Protein AF-A0A1C4NR12-F1 (afdb_monomer)

Nearest PDB structures (foldseek):
  1r8g-assembly1_A  TM=7.220E-01  e=1.034E-01  Escherichia coli
  1r8g-assembly1_B  TM=7.634E-01  e=2.922E-01  Escherichia coli
  8f5p-assembly1_F  TM=2.887E-01  e=8.007E+00  Leishmania tarentolae

Structure (mmCIF, N/CA/C/O backbone):
data_AF-A0A1C4NR12-F1
#
_entry.id   AF-A0A1C4NR12-F1
#
loop_
_atom_site.group_PDB
_atom_site.id
_atom_site.type_symbol
_atom_site.label_atom_id
_atom_site.label_alt_id
_atom_site.label_comp_id
_atom_site.label_asym_id
_atom_site.label_entity_id
_atom_site.label_seq_id
_atom_site.pdbx_PDB_ins_code
_atom_site.Cartn_x
_atom_site.Cartn_y
_atom_site.Cartn_z
_atom_site.occupancy
_atom_site.B_iso_or_equiv
_atom_site.auth_seq_id
_atom_site.auth_comp_id
_atom_site.auth_asym_id
_atom_site.auth_atom_id
_atom_site.pdbx_PDB_model_num
ATOM 1 N N . GLN A 1 1 ? 3.810 -10.059 -10.414 1.00 74.06 1 GLN A N 1
ATOM 2 C CA . GLN A 1 1 ? 4.190 -8.687 -10.829 1.00 74.06 1 GLN A CA 1
ATOM 3 C C . GLN A 1 1 ? 4.138 -7.702 -9.662 1.00 74.06 1 GLN A C 1
ATOM 5 O O . GLN A 1 1 ? 5.171 -7.116 -9.362 1.00 74.06 1 GLN A O 1
ATOM 10 N N . ALA A 1 2 ? 3.015 -7.595 -8.935 1.00 78.75 2 ALA A N 1
ATOM 11 C CA . ALA A 1 2 ? 2.878 -6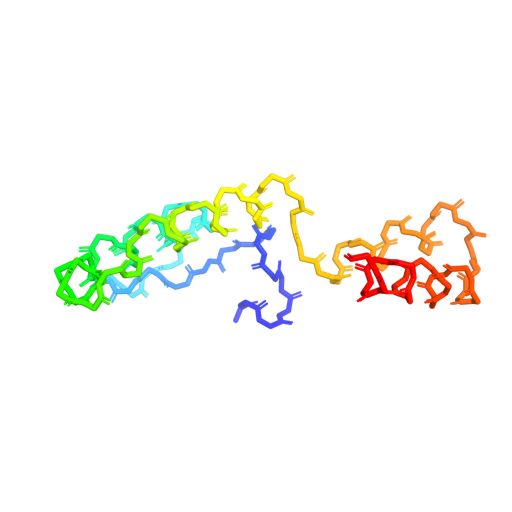.701 -7.773 1.00 78.75 2 ALA A CA 1
ATOM 12 C C . ALA A 1 2 ? 3.997 -6.841 -6.718 1.00 78.75 2 ALA A C 1
ATOM 14 O O . ALA A 1 2 ? 4.545 -5.838 -6.280 1.00 78.75 2 ALA A O 1
ATOM 15 N N . GLY A 1 3 ? 4.413 -8.066 -6.370 1.00 79.94 3 GLY A N 1
ATOM 16 C CA . GLY A 1 3 ? 5.488 -8.278 -5.385 1.00 79.94 3 GLY A CA 1
ATOM 17 C C . GLY A 1 3 ? 6.865 -7.727 -5.788 1.00 79.94 3 GLY A C 1
ATOM 18 O O . GLY A 1 3 ? 7.669 -7.423 -4.917 1.00 79.94 3 GLY A O 1
ATOM 19 N N . ARG A 1 4 ? 7.140 -7.560 -7.091 1.00 80.50 4 ARG A N 1
ATOM 20 C CA . ARG A 1 4 ? 8.419 -7.025 -7.597 1.00 80.50 4 ARG A CA 1
ATOM 21 C C . ARG A 1 4 ? 8.349 -5.527 -7.874 1.00 80.50 4 ARG A C 1
ATOM 23 O O . ARG A 1 4 ? 9.275 -4.799 -7.541 1.00 80.50 4 ARG A O 1
ATOM 30 N N . SER A 1 5 ? 7.271 -5.086 -8.517 1.00 81.06 5 SER A N 1
ATOM 31 C CA . SER A 1 5 ? 7.157 -3.729 -9.067 1.00 81.06 5 SER A CA 1
ATOM 32 C C . SER A 1 5 ? 6.157 -2.847 -8.321 1.00 81.06 5 SER A C 1
ATOM 34 O O . SER A 1 5 ? 6.042 -1.667 -8.626 1.00 81.06 5 SER A O 1
ATOM 36 N N . GLY A 1 6 ? 5.427 -3.384 -7.341 1.00 86.25 6 GLY A N 1
ATOM 37 C CA . GLY A 1 6 ? 4.393 -2.640 -6.629 1.00 86.25 6 GLY A CA 1
ATOM 38 C C . GLY A 1 6 ? 3.395 -2.000 -7.593 1.00 86.25 6 GLY A C 1
ATOM 39 O O . GLY A 1 6 ? 2.816 -2.684 -8.433 1.00 86.25 6 GLY A O 1
ATOM 40 N N . LEU A 1 7 ? 3.239 -0.681 -7.471 1.00 89.25 7 LEU A N 1
ATOM 41 C CA . LEU A 1 7 ? 2.358 0.150 -8.300 1.00 89.25 7 LEU A CA 1
ATOM 42 C C . LEU A 1 7 ? 3.075 0.801 -9.492 1.00 89.25 7 LEU A C 1
ATOM 44 O O . LEU A 1 7 ? 2.446 1.507 -10.270 1.00 89.25 7 LEU A O 1
ATOM 48 N N . GLU A 1 8 ? 4.384 0.589 -9.627 1.00 86.00 8 GLU A N 1
ATOM 49 C CA . GLU A 1 8 ? 5.228 1.232 -10.644 1.00 86.00 8 GLU A CA 1
ATOM 50 C C . GLU A 1 8 ? 5.274 0.424 -11.956 1.00 86.00 8 GLU A C 1
ATOM 52 O O . GLU A 1 8 ? 5.890 0.847 -12.930 1.00 86.00 8 GLU A O 1
ATOM 57 N N . GLY A 1 9 ? 4.652 -0.759 -11.989 1.00 86.81 9 GLY A N 1
ATOM 58 C CA . GLY A 1 9 ? 4.661 -1.662 -13.140 1.00 86.81 9 GLY A CA 1
ATOM 59 C C . GLY A 1 9 ? 3.270 -2.030 -13.648 1.00 86.81 9 GLY A C 1
ATOM 60 O O . GLY A 1 9 ? 2.248 -1.530 -13.179 1.00 86.81 9 GLY A O 1
ATOM 61 N N . LEU A 1 10 ? 3.244 -2.960 -14.604 1.00 94.06 10 LEU A N 1
ATOM 62 C CA . LEU A 1 10 ? 2.006 -3.553 -15.100 1.00 94.06 10 LEU A CA 1
ATOM 63 C C . LEU A 1 10 ? 1.501 -4.628 -14.131 1.00 94.06 10 LEU A C 1
ATOM 65 O O . LEU A 1 10 ? 2.253 -5.511 -13.700 1.00 94.06 10 LEU A O 1
ATOM 69 N N . LEU A 1 11 ? 0.213 -4.563 -13.817 1.00 93.81 11 LEU A N 1
ATOM 70 C CA . LEU A 1 11 ? -0.510 -5.537 -13.011 1.00 93.81 11 LEU A CA 1
ATOM 71 C C . LEU A 1 11 ? -1.453 -6.351 -13.901 1.00 93.81 11 LEU A C 1
ATOM 73 O O . LEU A 1 11 ? -1.757 -5.960 -15.022 1.00 93.81 11 LEU A O 1
ATOM 77 N N . VAL A 1 12 ? -1.894 -7.510 -13.420 1.00 94.56 12 VAL A N 1
ATOM 78 C CA . VAL A 1 12 ? -2.842 -8.347 -14.165 1.00 94.56 12 VAL A CA 1
ATOM 79 C C . VAL A 1 12 ? -4.249 -7.813 -13.923 1.00 94.56 12 VAL A C 1
ATOM 81 O O . VAL A 1 12 ? -4.702 -7.782 -12.781 1.00 94.56 12 VAL A O 1
ATOM 84 N N . HIS A 1 13 ? -4.933 -7.394 -14.984 1.00 94.94 13 HIS A N 1
ATOM 85 C CA . HIS A 1 13 ? -6.304 -6.906 -14.902 1.00 94.94 13 HIS A CA 1
ATOM 86 C C . HIS A 1 13 ? -7.273 -8.051 -14.540 1.00 94.94 13 HIS A C 1
ATOM 88 O O . HIS A 1 13 ? -7.291 -9.064 -15.246 1.00 94.94 13 HIS A O 1
ATOM 94 N N . PRO A 1 14 ? -8.136 -7.904 -13.514 1.00 92.38 14 PRO A N 1
ATOM 95 C CA . PRO A 1 14 ? -8.901 -9.021 -12.944 1.00 92.38 14 PRO A CA 1
ATOM 96 C C . PRO A 1 14 ? -9.942 -9.624 -13.897 1.00 92.38 14 PRO A C 1
ATOM 98 O O . PRO A 1 14 ? -10.255 -10.804 -13.796 1.00 92.38 14 PRO A O 1
ATOM 101 N N . ARG A 1 15 ? -10.473 -8.836 -14.844 1.00 93.06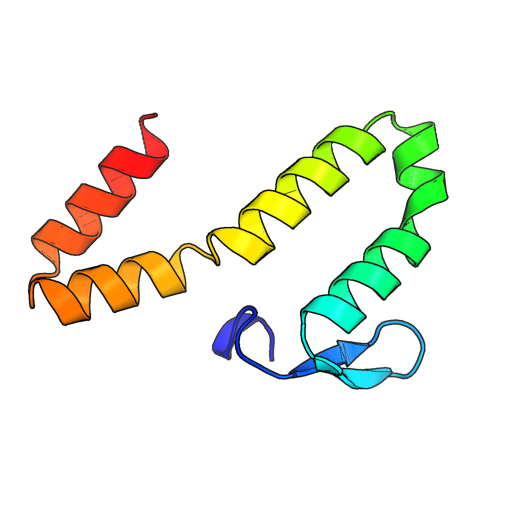 15 ARG A N 1
ATOM 102 C CA . ARG A 1 15 ? -11.471 -9.321 -15.821 1.00 93.06 15 ARG A CA 1
ATOM 103 C C . ARG A 1 15 ? -10.884 -9.850 -17.135 1.00 93.06 15 ARG A C 1
ATOM 105 O O . ARG A 1 15 ? -11.407 -10.806 -17.691 1.00 93.06 15 ARG A O 1
ATOM 112 N N . THR A 1 16 ? -9.827 -9.224 -17.657 1.00 94.44 16 THR A N 1
ATOM 113 C CA . THR A 1 16 ? -9.266 -9.535 -18.985 1.00 94.44 16 THR A CA 1
ATOM 114 C C . THR A 1 16 ? -8.027 -10.419 -18.915 1.00 94.44 16 THR A C 1
ATOM 116 O O . THR A 1 16 ? -7.608 -10.942 -19.945 1.00 94.44 16 THR A O 1
ATOM 119 N N . TRP A 1 17 ? -7.427 -10.569 -17.728 1.00 93.38 17 TRP A N 1
ATOM 120 C CA . TRP A 1 17 ? -6.183 -11.308 -17.493 1.00 93.38 17 TRP A CA 1
ATOM 121 C C . TRP A 1 17 ? -4.977 -10.787 -18.285 1.00 93.38 17 TRP A C 1
ATOM 123 O O . TRP A 1 17 ? -3.982 -11.490 -18.462 1.00 93.38 17 TRP A O 1
ATOM 133 N N . ARG A 1 18 ? -5.041 -9.534 -18.746 1.00 96.12 18 ARG A N 1
ATOM 134 C CA . ARG A 1 18 ? -3.964 -8.871 -19.489 1.00 96.12 18 ARG A CA 1
ATOM 135 C C . ARG A 1 18 ? -3.182 -7.901 -18.596 1.00 96.12 18 ARG A C 1
ATOM 137 O O . ARG A 1 18 ? -3.753 -7.379 -17.637 1.00 96.12 18 ARG A O 1
ATOM 144 N N . PRO A 1 19 ? -1.888 -7.664 -18.880 1.00 96.25 19 PRO A N 1
ATOM 145 C CA . PRO A 1 19 ? -1.115 -6.633 -18.198 1.00 96.25 19 PRO A CA 1
ATOM 146 C C . PRO A 1 19 ? -1.668 -5.230 -18.484 1.00 96.25 19 PRO A C 1
ATOM 148 O O . PRO A 1 19 ? -1.815 -4.861 -19.644 1.00 96.25 19 PRO A O 1
ATOM 151 N N . GLU A 1 20 ? -1.916 -4.450 -17.437 1.00 96.31 20 GLU A N 1
ATOM 152 C CA . GLU A 1 20 ? -2.444 -3.078 -17.485 1.00 96.31 20 GLU A CA 1
ATOM 153 C C . GLU A 1 20 ? -1.746 -2.208 -16.419 1.00 96.31 20 GLU A C 1
ATOM 155 O O . GLU A 1 20 ? -1.243 -2.745 -15.422 1.00 96.31 20 GLU A O 1
ATOM 160 N N . PRO A 1 21 ? -1.695 -0.871 -16.573 1.00 93.62 21 PRO A N 1
ATOM 161 C CA . PRO A 1 21 ? -1.161 0.023 -15.548 1.00 93.62 21 PRO A CA 1
ATOM 162 C C . PRO A 1 21 ? -1.888 -0.129 -14.206 1.00 93.62 21 PRO A C 1
ATOM 164 O O . PRO A 1 21 ? -3.108 -0.300 -14.162 1.00 93.62 21 P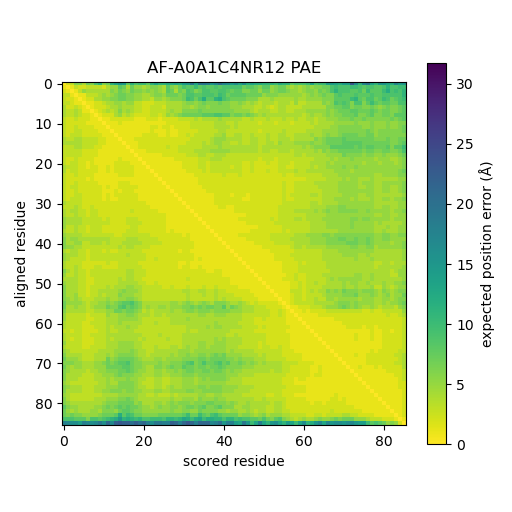RO A O 1
ATOM 167 N N . ALA A 1 22 ? -1.151 -0.008 -13.097 1.00 91.75 22 ALA A N 1
ATOM 168 C CA . ALA A 1 22 ? -1.704 -0.207 -11.757 1.00 91.75 22 ALA A CA 1
ATOM 169 C C . ALA A 1 22 ? -2.986 0.606 -11.462 1.00 91.75 22 ALA A C 1
ATOM 171 O O . ALA A 1 22 ? -3.917 0.008 -10.927 1.00 91.75 22 ALA A O 1
ATOM 172 N N . PRO A 1 23 ? -3.122 1.896 -11.844 1.00 90.81 23 PRO A N 1
ATOM 173 C CA . PRO A 1 23 ? -4.364 2.643 -11.614 1.00 90.81 23 PRO A CA 1
ATOM 174 C C . PRO A 1 23 ? -5.594 2.020 -12.288 1.00 90.81 23 PRO A C 1
ATOM 176 O O . PRO A 1 23 ? -6.653 1.945 -11.670 1.00 90.81 23 PRO A O 1
ATOM 179 N N . ALA A 1 24 ? -5.446 1.519 -13.519 1.00 93.50 24 ALA A N 1
ATOM 180 C CA . ALA A 1 24 ? -6.535 0.871 -14.247 1.00 93.50 24 ALA A CA 1
ATOM 181 C C . ALA A 1 24 ? -6.943 -0.450 -13.578 1.00 93.50 24 ALA A C 1
ATOM 183 O O . ALA A 1 24 ? -8.127 -0.714 -13.379 1.00 93.50 24 ALA A O 1
ATOM 184 N N . VAL A 1 25 ? -5.960 -1.255 -13.161 1.00 95.50 25 VAL A N 1
ATOM 185 C CA . VAL A 1 25 ? -6.209 -2.526 -12.460 1.00 95.50 25 VAL A CA 1
ATOM 186 C C . VAL A 1 25 ? -6.871 -2.308 -11.101 1.00 95.50 25 VAL A C 1
ATOM 188 O O . VAL A 1 25 ? -7.788 -3.046 -10.749 1.00 95.50 25 VAL A O 1
ATOM 191 N N . LEU A 1 26 ? -6.433 -1.298 -10.347 1.00 93.62 26 LEU A N 1
ATOM 192 C CA . LEU A 1 26 ? -7.008 -0.958 -9.046 1.00 93.62 26 LEU A CA 1
ATOM 193 C C . LEU A 1 26 ? -8.452 -0.456 -9.170 1.00 93.62 26 LEU A C 1
ATOM 195 O O . LEU A 1 26 ? -9.291 -0.875 -8.379 1.00 93.62 26 LEU A O 1
ATOM 199 N N . GLY A 1 27 ? -8.752 0.372 -10.177 1.00 94.69 27 GLY A N 1
ATOM 200 C CA . GLY A 1 27 ? -10.124 0.791 -10.480 1.00 94.69 27 GLY A CA 1
ATOM 201 C C . GLY A 1 27 ? -11.016 -0.401 -10.828 1.00 94.69 27 GLY A C 1
ATOM 202 O O . GLY A 1 27 ? -12.045 -0.608 -10.196 1.00 94.69 27 GLY A O 1
ATOM 203 N N . ALA A 1 28 ? -10.562 -1.267 -11.739 1.00 96.56 28 ALA A N 1
ATOM 204 C CA . ALA A 1 28 ? -11.309 -2.461 -12.129 1.00 96.56 28 ALA A CA 1
ATOM 205 C C . ALA A 1 28 ? -11.542 -3.448 -10.971 1.00 96.56 28 ALA A C 1
ATOM 207 O O . ALA A 1 28 ? -12.561 -4.142 -10.956 1.00 96.56 28 ALA A O 1
ATOM 208 N N . LEU A 1 29 ? -10.598 -3.538 -10.025 1.00 95.31 29 LEU A N 1
ATOM 209 C CA . LEU A 1 29 ? -10.749 -4.335 -8.809 1.00 95.31 29 LEU A CA 1
ATOM 210 C C . LEU A 1 29 ? -11.764 -3.702 -7.855 1.00 95.31 29 LEU A C 1
ATOM 212 O O . LEU A 1 29 ? -12.639 -4.415 -7.378 1.00 95.31 29 LEU A O 1
ATOM 216 N N . LEU A 1 30 ? -11.680 -2.391 -7.611 1.00 96.31 30 LEU A N 1
ATOM 217 C CA . LEU A 1 30 ? -12.639 -1.675 -6.769 1.00 96.31 30 LEU A CA 1
ATOM 218 C C . LEU A 1 30 ? -14.064 -1.816 -7.318 1.00 96.31 30 LEU A C 1
ATOM 220 O O . LEU A 1 30 ? -14.966 -2.178 -6.573 1.00 96.31 30 LEU A O 1
ATOM 224 N N . ASP A 1 31 ? -14.248 -1.638 -8.625 1.00 96.50 31 ASP A N 1
ATOM 225 C CA . ASP A 1 31 ? -15.541 -1.833 -9.289 1.00 96.50 31 ASP A CA 1
ATOM 226 C C . ASP A 1 31 ? -16.037 -3.281 -9.205 1.00 96.50 31 ASP A C 1
ATOM 228 O O . ASP A 1 31 ? -17.232 -3.541 -9.291 1.00 96.50 31 ASP A O 1
ATOM 232 N N . HIS A 1 32 ? -15.134 -4.257 -9.082 1.00 95.81 32 HIS A N 1
ATOM 233 C CA . HIS A 1 32 ? -15.514 -5.658 -8.922 1.00 95.81 32 HIS A CA 1
ATOM 234 C C . HIS A 1 32 ? -16.010 -5.983 -7.509 1.00 95.81 32 HIS A C 1
ATOM 236 O O . HIS A 1 32 ? -16.873 -6.845 -7.376 1.00 95.81 32 HIS A O 1
ATOM 242 N N . VAL A 1 33 ? -15.480 -5.314 -6.482 1.00 96.38 33 VAL A N 1
ATOM 243 C CA . VAL A 1 33 ? -15.810 -5.585 -5.071 1.00 96.38 33 VAL A CA 1
ATOM 244 C C . VAL A 1 33 ? -16.730 -4.534 -4.442 1.00 96.38 33 VAL A C 1
ATOM 246 O O . VAL A 1 33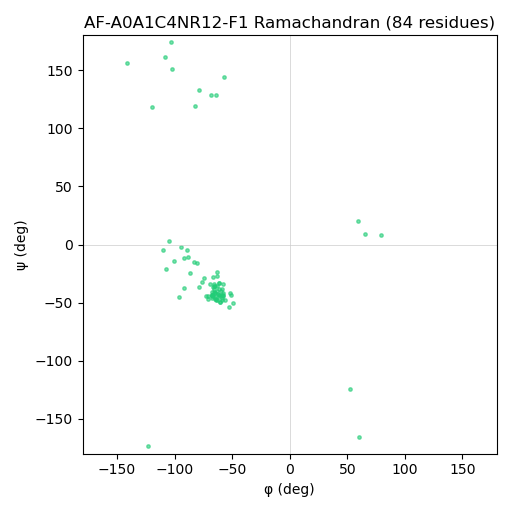 ? -17.012 -4.628 -3.251 1.00 96.38 33 VAL A O 1
ATOM 249 N N . ARG A 1 34 ? -17.189 -3.539 -5.214 1.00 97.69 34 ARG A N 1
ATOM 250 C CA . ARG A 1 34 ? -17.969 -2.391 -4.725 1.00 97.69 34 ARG A CA 1
ATOM 251 C C . ARG A 1 34 ? -19.180 -2.819 -3.902 1.00 97.69 34 ARG A C 1
ATOM 253 O O . ARG A 1 34 ? -19.273 -2.397 -2.758 1.00 97.69 34 ARG A O 1
ATOM 260 N N . ASP A 1 35 ? -20.028 -3.689 -4.441 1.00 98.19 35 ASP A N 1
ATOM 261 C CA . ASP A 1 35 ? -21.262 -4.119 -3.769 1.00 98.19 35 ASP A CA 1
ATOM 262 C C . ASP A 1 35 ? -20.962 -4.753 -2.399 1.00 98.19 35 ASP A C 1
ATOM 264 O O . ASP A 1 35 ? -21.561 -4.389 -1.392 1.00 98.19 35 ASP A O 1
ATOM 268 N N . ALA A 1 36 ? -19.943 -5.617 -2.321 1.00 98.19 36 ALA A N 1
ATOM 269 C CA . ALA A 1 36 ? -19.528 -6.242 -1.064 1.00 98.19 36 ALA A CA 1
ATOM 270 C C . ALA A 1 36 ? -18.983 -5.225 -0.043 1.00 98.19 36 ALA A C 1
ATOM 272 O O . ALA A 1 36 ? -19.195 -5.378 1.159 1.00 98.19 36 ALA A O 1
ATOM 273 N N . LEU A 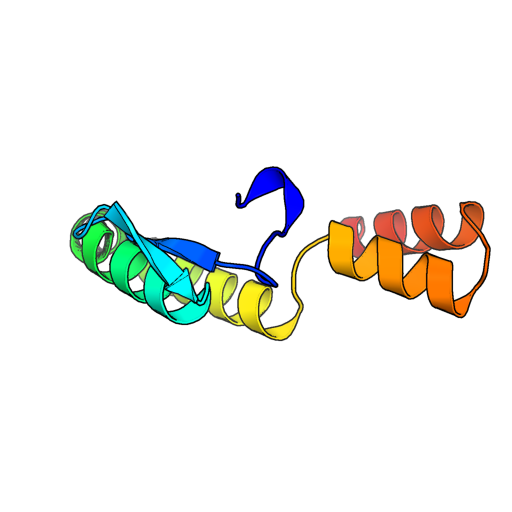1 37 ? -18.286 -4.184 -0.510 1.00 98.44 37 LEU A N 1
ATOM 274 C CA . LEU A 1 37 ? -17.792 -3.100 0.342 1.00 98.44 37 LEU A CA 1
ATOM 275 C C . LEU A 1 37 ? -18.904 -2.139 0.786 1.00 98.44 37 LEU A C 1
ATOM 277 O O . LEU A 1 37 ? -18.783 -1.511 1.837 1.00 98.44 37 LEU A O 1
ATOM 281 N N . GLU A 1 38 ? -19.962 -1.976 -0.008 1.00 98.44 38 GLU A N 1
ATOM 282 C CA . GLU A 1 38 ? -21.152 -1.217 0.384 1.00 98.44 38 GLU A CA 1
ATOM 283 C C . GLU A 1 38 ? -21.944 -1.975 1.451 1.00 98.44 38 GLU A C 1
ATOM 285 O O . GLU A 1 38 ? -22.299 -1.388 2.472 1.00 98.44 38 GLU A O 1
ATOM 290 N N . GLU A 1 39 ? -22.136 -3.284 1.267 1.00 98.44 39 GLU A N 1
ATOM 291 C CA . GLU A 1 39 ? -22.798 -4.161 2.238 1.00 98.44 39 GLU A CA 1
ATOM 292 C C . GLU A 1 39 ? -22.055 -4.227 3.580 1.00 98.44 39 GLU A C 1
ATOM 294 O O . GLU A 1 39 ? -22.692 -4.233 4.635 1.00 98.44 39 GLU A O 1
ATOM 299 N N . SER A 1 40 ? -20.717 -4.240 3.566 1.00 98.38 40 SER A N 1
ATOM 300 C CA . SER A 1 40 ? -19.912 -4.224 4.795 1.00 98.38 40 SER A CA 1
ATOM 301 C C . SER A 1 40 ? -19.756 -2.829 5.413 1.00 98.38 40 SER A C 1
ATOM 303 O O . SER A 1 40 ? -19.371 -2.713 6.576 1.00 98.38 40 SER A O 1
ATOM 305 N N . GLY A 1 41 ? -20.055 -1.766 4.659 1.00 98.31 41 GLY A N 1
ATOM 306 C CA . GLY A 1 41 ? -19.828 -0.376 5.061 1.00 98.31 41 GLY A CA 1
ATOM 307 C C . GLY A 1 41 ? -18.379 0.111 4.903 1.00 98.31 41 GLY A C 1
ATOM 308 O O . GLY A 1 41 ? -18.061 1.227 5.320 1.00 98.31 41 GLY A O 1
ATOM 309 N N . ASP A 1 42 ? -17.500 -0.674 4.277 1.00 98.44 42 ASP A N 1
ATOM 310 C CA . ASP A 1 42 ? -16.067 -0.378 4.146 1.00 98.44 42 ASP A CA 1
ATOM 311 C 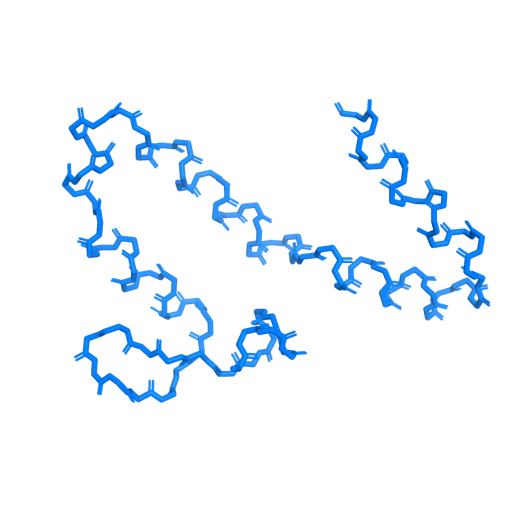C . ASP A 1 42 ? -15.704 0.454 2.908 1.00 98.44 42 ASP A C 1
ATOM 313 O O . ASP A 1 42 ? -14.574 0.944 2.807 1.00 98.44 42 ASP A O 1
ATOM 317 N N . LEU A 1 43 ? -16.633 0.646 1.963 1.00 98.12 43 LEU A N 1
ATOM 318 C CA . LEU A 1 43 ? -16.347 1.263 0.661 1.00 98.12 43 LEU A CA 1
ATOM 319 C C . LEU A 1 43 ? -15.560 2.575 0.779 1.00 98.12 43 LEU A C 1
ATOM 321 O O . LEU A 1 43 ? -14.509 2.739 0.159 1.00 98.12 43 LEU A O 1
ATOM 325 N N . LYS A 1 44 ? -16.027 3.497 1.624 1.00 97.62 44 LYS A N 1
ATOM 326 C CA . LYS A 1 44 ? -15.404 4.818 1.786 1.00 97.62 44 LYS A CA 1
ATOM 327 C C . LYS A 1 44 ? -13.996 4.732 2.387 1.00 97.62 44 LYS A C 1
ATOM 329 O O . LYS A 1 44 ? -13.115 5.516 2.025 1.00 97.62 44 LYS A O 1
ATOM 334 N N . ALA A 1 45 ? -13.774 3.790 3.306 1.00 97.56 45 ALA A N 1
ATOM 335 C CA . ALA A 1 45 ? -12.461 3.557 3.899 1.00 97.56 45 ALA A CA 1
ATOM 336 C C . ALA A 1 45 ? -11.483 3.006 2.853 1.00 97.56 45 ALA A C 1
ATOM 338 O O . ALA A 1 45 ? -10.356 3.494 2.751 1.00 97.56 45 ALA A O 1
ATOM 339 N N . VAL A 1 46 ? -11.933 2.060 2.024 1.00 97.38 46 VAL A N 1
ATOM 340 C CA . VAL A 1 46 ? -11.132 1.489 0.935 1.00 97.38 46 VAL A CA 1
ATOM 341 C C . VAL A 1 46 ? -10.811 2.531 -0.135 1.00 97.38 46 VAL A C 1
ATOM 343 O O . VAL A 1 46 ? -9.650 2.642 -0.526 1.00 97.38 46 VAL A O 1
ATOM 346 N N . GLU A 1 47 ? -11.779 3.341 -0.570 1.00 96.00 47 GLU A N 1
ATOM 347 C CA . GLU A 1 47 ? -11.550 4.425 -1.538 1.00 96.00 47 GLU A CA 1
ATOM 348 C C . GLU A 1 47 ? -10.494 5.426 -1.028 1.00 96.00 47 GLU A C 1
ATOM 350 O O . GLU A 1 47 ? -9.564 5.793 -1.755 1.00 96.00 47 GLU A O 1
ATOM 355 N N . SER A 1 48 ? -10.568 5.808 0.253 1.00 95.62 48 SER A N 1
ATOM 356 C CA . SER A 1 48 ? -9.588 6.696 0.896 1.00 95.62 48 SER A CA 1
ATOM 357 C C . SER A 1 48 ? -8.195 6.062 1.020 1.00 95.62 48 SER A C 1
ATOM 359 O O . SER A 1 48 ? -7.173 6.694 0.708 1.00 95.62 48 SER A O 1
ATOM 361 N N . ALA A 1 49 ? -8.133 4.793 1.434 1.00 92.94 49 ALA A N 1
ATOM 362 C CA . ALA A 1 49 ? -6.886 4.042 1.535 1.00 92.94 49 ALA A CA 1
ATOM 363 C C . ALA A 1 49 ? -6.221 3.893 0.160 1.00 92.94 49 ALA A C 1
ATOM 365 O O . ALA A 1 49 ? -5.017 4.123 0.023 1.00 92.94 49 ALA A O 1
ATOM 366 N N . LEU A 1 50 ? -7.009 3.598 -0.876 1.00 93.31 50 LEU A N 1
ATOM 367 C CA . LEU A 1 50 ? -6.532 3.453 -2.244 1.00 93.31 50 LEU A CA 1
ATOM 368 C C . LEU A 1 50 ? -5.978 4.770 -2.790 1.00 93.31 50 LEU A C 1
ATOM 370 O O . LEU A 1 50 ? -4.860 4.794 -3.305 1.00 93.31 50 LEU A O 1
ATOM 374 N N . ALA A 1 51 ? -6.700 5.880 -2.613 1.00 91.25 51 ALA A N 1
ATOM 375 C CA . ALA A 1 51 ? -6.224 7.206 -3.006 1.00 91.25 51 ALA A CA 1
ATOM 376 C C . ALA A 1 51 ? -4.906 7.575 -2.302 1.00 91.25 51 ALA A C 1
ATOM 378 O O . ALA A 1 51 ? -4.003 8.165 -2.903 1.00 91.25 51 ALA A O 1
ATOM 379 N N . THR A 1 52 ? -4.765 7.195 -1.030 1.00 89.75 52 THR A N 1
ATOM 380 C CA . THR A 1 52 ? -3.535 7.405 -0.259 1.00 89.75 52 THR A CA 1
ATOM 381 C C . THR A 1 52 ? -2.382 6.564 -0.794 1.00 89.75 52 THR A C 1
ATOM 383 O O . THR A 1 52 ? -1.297 7.099 -1.006 1.00 89.75 52 THR A O 1
ATOM 386 N N . VAL A 1 53 ? -2.610 5.280 -1.066 1.00 87.81 53 VAL A N 1
ATOM 387 C CA . VAL A 1 53 ? -1.599 4.360 -1.604 1.00 87.81 53 VAL A CA 1
ATOM 388 C C . VAL A 1 53 ? -1.176 4.744 -3.025 1.00 87.81 53 VAL A C 1
ATOM 390 O O . VAL A 1 53 ? 0.006 4.661 -3.343 1.00 87.81 53 VAL A O 1
ATOM 393 N N . VAL A 1 54 ? -2.088 5.236 -3.867 1.00 87.88 54 VAL A N 1
ATOM 394 C CA . VAL A 1 54 ? -1.748 5.731 -5.213 1.00 87.88 54 VAL A CA 1
ATOM 395 C C . VAL A 1 54 ? -0.892 6.998 -5.140 1.00 87.88 54 VAL A C 1
ATOM 397 O O . VAL A 1 54 ? 0.105 7.104 -5.847 1.00 87.88 54 VAL A O 1
ATOM 400 N N . ARG A 1 55 ? -1.233 7.946 -4.256 1.00 86.81 55 ARG A N 1
ATOM 401 C CA . ARG A 1 55 ? -0.493 9.211 -4.100 1.00 86.81 55 ARG A CA 1
ATOM 402 C C . ARG A 1 55 ? 0.863 9.029 -3.414 1.00 86.81 55 ARG A C 1
ATOM 404 O O . ARG A 1 55 ? 1.852 9.627 -3.822 1.00 86.81 55 ARG A O 1
ATOM 411 N N . ARG A 1 56 ? 0.901 8.247 -2.334 1.00 84.44 56 ARG A N 1
ATOM 412 C CA . ARG A 1 56 ? 2.081 8.038 -1.480 1.00 84.44 56 ARG A CA 1
ATOM 413 C C . ARG A 1 56 ? 2.910 6.827 -1.919 1.00 84.44 56 ARG A C 1
ATOM 415 O O . ARG A 1 56 ? 4.014 6.637 -1.424 1.00 84.44 56 ARG A O 1
ATOM 422 N N . GLY A 1 57 ? 2.430 5.969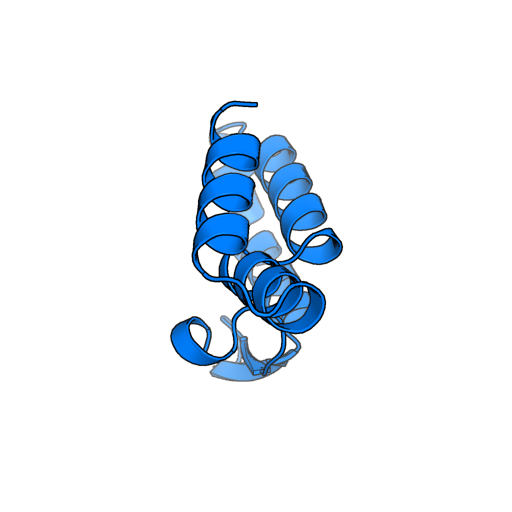 -2.809 1.00 84.69 57 GLY A N 1
ATOM 423 C CA . GLY A 1 57 ? 3.064 4.678 -3.074 1.00 84.69 57 GLY A CA 1
ATOM 424 C C . GLY A 1 57 ? 3.127 3.774 -1.834 1.00 84.69 57 GLY A C 1
ATOM 425 O O . GLY A 1 57 ? 2.453 3.996 -0.829 1.00 84.69 57 GLY A O 1
ATOM 426 N N . ASN A 1 58 ? 3.940 2.722 -1.916 1.00 86.19 58 ASN A N 1
ATOM 427 C CA . ASN A 1 58 ? 4.053 1.692 -0.880 1.00 86.19 58 ASN A CA 1
ATOM 428 C C . ASN A 1 58 ? 5.321 1.852 -0.019 1.00 86.19 58 ASN A C 1
ATOM 430 O O . ASN A 1 58 ? 6.193 2.674 -0.304 1.00 86.19 58 ASN A O 1
ATOM 434 N N . GLY A 1 59 ? 5.446 1.022 1.023 1.00 90.06 59 GLY A N 1
ATOM 435 C CA . GLY A 1 59 ? 6.615 1.028 1.909 1.00 90.06 59 GLY A CA 1
ATOM 436 C C . GLY A 1 59 ? 7.939 0.778 1.178 1.00 90.06 59 GLY A C 1
ATOM 437 O O . GLY A 1 59 ? 8.942 1.400 1.506 1.00 90.06 59 GLY A O 1
ATOM 438 N N . ALA A 1 60 ? 7.940 -0.050 0.129 1.00 90.75 60 ALA A N 1
ATOM 439 C CA . ALA A 1 60 ? 9.146 -0.309 -0.655 1.00 90.75 60 ALA A CA 1
ATOM 440 C C . ALA A 1 60 ? 9.627 0.944 -1.411 1.00 90.75 60 ALA A C 1
ATOM 442 O O . ALA A 1 60 ? 10.830 1.187 -1.471 1.00 90.75 60 ALA A O 1
ATOM 443 N N . ARG A 1 61 ? 8.708 1.765 -1.942 1.00 90.31 61 ARG A N 1
ATOM 444 C CA . ARG A 1 61 ? 9.033 3.064 -2.553 1.00 90.31 61 ARG A CA 1
ATOM 445 C C . ARG A 1 61 ? 9.684 3.995 -1.529 1.00 90.31 61 ARG A C 1
ATOM 447 O O . ARG A 1 61 ? 10.770 4.504 -1.777 1.00 90.31 61 ARG A O 1
ATOM 454 N N . ILE A 1 62 ? 9.073 4.132 -0.350 1.00 91.75 62 ILE A N 1
ATOM 455 C CA . ILE A 1 62 ? 9.584 4.974 0.748 1.00 91.75 62 ILE A CA 1
ATOM 456 C C . ILE A 1 62 ? 10.986 4.529 1.186 1.00 91.75 62 ILE A C 1
ATOM 458 O O . ILE A 1 62 ? 11.873 5.361 1.383 1.00 91.75 62 ILE A O 1
ATOM 462 N N . GLN A 1 63 ? 11.202 3.218 1.306 1.00 94.38 63 GLN A N 1
ATOM 463 C CA . GLN A 1 63 ? 12.498 2.655 1.678 1.00 94.38 63 GLN A CA 1
ATOM 464 C C . GLN A 1 63 ? 13.563 2.924 0.612 1.00 94.38 63 GLN A C 1
ATOM 466 O O . GLN A 1 63 ? 14.650 3.393 0.945 1.00 94.38 63 GLN A O 1
ATOM 471 N N . ARG A 1 64 ? 13.252 2.682 -0.671 1.00 93.75 64 ARG A N 1
ATOM 472 C CA . ARG A 1 64 ? 14.173 2.957 -1.787 1.00 93.75 64 ARG A CA 1
ATOM 473 C C . ARG A 1 64 ? 14.524 4.437 -1.887 1.00 93.75 64 ARG A C 1
ATOM 475 O O . ARG A 1 64 ? 15.691 4.764 -2.065 1.00 93.75 64 ARG A O 1
ATOM 482 N N . GLU A 1 65 ? 13.542 5.322 -1.747 1.00 93.88 65 GLU A N 1
ATOM 483 C CA . GLU A 1 65 ? 13.750 6.773 -1.812 1.00 93.88 65 GLU A CA 1
ATOM 484 C C . GLU A 1 65 ? 14.573 7.291 -0.635 1.00 93.88 65 GLU A C 1
ATOM 486 O O . GLU A 1 65 ? 15.465 8.117 -0.825 1.00 93.88 65 GLU A O 1
ATOM 491 N N . THR A 1 66 ? 14.326 6.784 0.575 1.00 97.00 66 THR A N 1
ATOM 492 C CA . THR A 1 66 ? 15.131 7.149 1.746 1.00 97.00 66 THR A CA 1
ATOM 493 C C . THR A 1 66 ? 16.567 6.679 1.579 1.00 97.00 66 THR A C 1
ATOM 495 O O . THR A 1 66 ? 17.476 7.491 1.719 1.00 97.00 66 THR A O 1
ATOM 498 N N . LEU A 1 67 ? 16.779 5.420 1.185 1.00 97.94 67 LEU A N 1
ATOM 499 C CA . LEU A 1 67 ? 18.119 4.892 0.956 1.00 97.94 67 LEU A CA 1
ATOM 500 C C . LEU A 1 67 ? 18.854 5.647 -0.158 1.00 97.94 67 LEU A C 1
ATOM 502 O O . LEU A 1 67 ? 20.023 5.977 0.008 1.00 97.94 67 LEU A O 1
ATOM 506 N N . ALA A 1 68 ? 18.184 5.957 -1.270 1.00 97.81 68 ALA A N 1
ATOM 507 C CA . ALA A 1 68 ? 18.782 6.718 -2.365 1.00 97.81 68 ALA A CA 1
ATOM 508 C C . ALA A 1 68 ? 19.176 8.142 -1.940 1.00 97.81 68 ALA A C 1
ATOM 510 O O . ALA A 1 68 ? 20.195 8.660 -2.390 1.00 97.81 68 ALA A O 1
ATOM 511 N N . ARG A 1 69 ? 18.384 8.771 -1.064 1.00 97.62 69 ARG A N 1
ATOM 512 C CA . ARG A 1 69 ? 18.617 10.136 -0.576 1.00 97.62 69 ARG A CA 1
ATOM 513 C C . ARG A 1 69 ? 19.682 10.218 0.518 1.00 97.62 69 ARG A C 1
ATOM 515 O O . ARG A 1 69 ? 20.397 11.213 0.568 1.00 97.62 69 ARG A O 1
ATOM 522 N N . THR A 1 70 ? 19.760 9.235 1.415 1.00 97.94 70 THR A N 1
ATOM 523 C CA . THR A 1 70 ? 20.639 9.293 2.601 1.00 97.94 70 THR A CA 1
ATOM 524 C C . THR A 1 70 ? 21.858 8.381 2.512 1.00 97.94 70 THR A C 1
ATOM 526 O O . THR A 1 70 ? 22.817 8.576 3.252 1.00 97.94 70 THR A O 1
ATOM 529 N N . GLY A 1 71 ? 21.824 7.351 1.662 1.00 98.19 71 GLY A N 1
ATOM 530 C CA . GLY A 1 71 ? 22.827 6.282 1.641 1.00 98.19 71 GLY A CA 1
ATOM 531 C C . GLY A 1 71 ? 22.846 5.417 2.910 1.00 98.19 71 GLY A C 1
ATOM 532 O O . GLY A 1 71 ? 23.752 4.606 3.079 1.00 98.19 71 GLY A O 1
ATOM 533 N N . SER A 1 72 ? 21.868 5.575 3.812 1.00 98.25 72 SER A N 1
ATOM 534 C CA . SER A 1 72 ? 21.883 5.003 5.161 1.00 98.25 72 SER A CA 1
ATOM 535 C C . SER A 1 72 ? 20.704 4.058 5.397 1.00 98.25 72 SER A C 1
ATOM 537 O O . SER A 1 72 ? 19.533 4.453 5.414 1.00 98.25 72 SER A O 1
ATOM 539 N N . LEU A 1 73 ? 21.018 2.786 5.661 1.00 98.00 73 LEU A N 1
ATOM 540 C CA . LEU A 1 73 ? 20.027 1.801 6.107 1.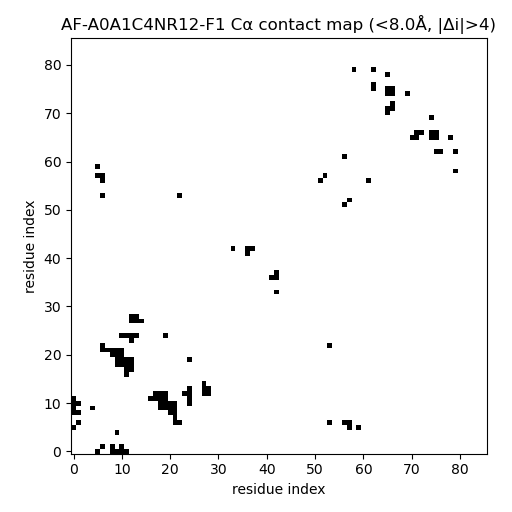00 98.00 73 LEU A CA 1
ATOM 541 C C . LEU A 1 73 ? 19.461 2.147 7.489 1.00 98.00 73 LEU A C 1
ATOM 543 O O . LEU A 1 73 ? 18.278 1.920 7.731 1.00 98.00 73 LEU A O 1
ATOM 547 N N . ARG A 1 74 ? 20.276 2.739 8.375 1.00 98.31 74 ARG A N 1
ATOM 548 C CA . ARG A 1 74 ? 19.819 3.217 9.688 1.00 98.31 74 ARG A CA 1
ATOM 549 C C . ARG A 1 74 ? 18.702 4.242 9.521 1.00 98.31 74 ARG A C 1
ATOM 551 O O . ARG A 1 74 ? 17.662 4.105 10.157 1.00 98.31 74 ARG A O 1
ATOM 558 N N . ASP A 1 75 ? 18.898 5.214 8.638 1.00 98.19 75 ASP A N 1
ATOM 559 C CA . ASP A 1 75 ? 17.923 6.284 8.413 1.00 98.19 75 ASP A CA 1
ATOM 560 C C . ASP A 1 75 ? 16.667 5.738 7.730 1.00 98.19 75 ASP A C 1
ATOM 562 O O . ASP A 1 75 ? 15.556 6.158 8.037 1.00 98.19 75 ASP A O 1
ATOM 566 N N . THR A 1 76 ? 16.831 4.74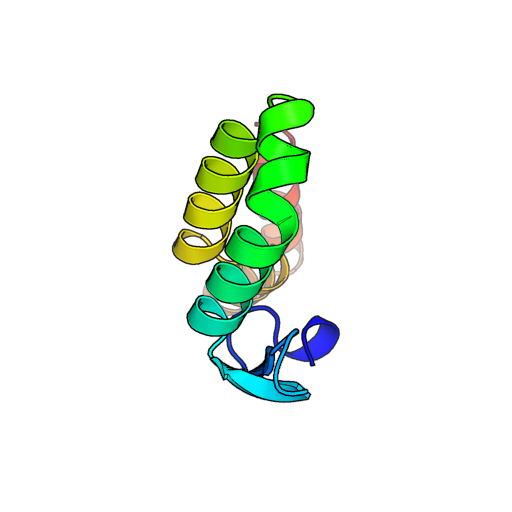2 6.855 1.00 98.19 76 THR A N 1
ATOM 567 C CA . THR A 1 76 ? 15.713 4.032 6.221 1.00 98.19 76 THR A CA 1
ATOM 568 C C . THR A 1 76 ? 14.833 3.322 7.253 1.00 98.19 76 THR A C 1
ATOM 570 O O . THR A 1 76 ? 13.607 3.430 7.201 1.00 98.19 76 THR A O 1
ATOM 573 N N . VAL A 1 77 ? 15.438 2.621 8.217 1.00 97.75 77 VAL A N 1
ATOM 574 C CA . VAL A 1 77 ? 14.702 1.964 9.309 1.00 97.75 77 VAL A CA 1
ATOM 575 C C . VAL A 1 77 ? 14.069 2.998 10.238 1.00 97.75 77 VAL A C 1
ATOM 577 O O . VAL A 1 77 ? 12.896 2.855 10.577 1.00 97.75 77 VAL A O 1
ATOM 580 N N . ALA A 1 78 ? 14.803 4.050 10.610 1.00 97.69 78 ALA A N 1
ATOM 581 C CA . ALA A 1 78 ? 14.286 5.122 11.459 1.00 97.69 78 ALA A CA 1
ATOM 582 C C . ALA A 1 78 ? 13.042 5.786 10.845 1.00 97.69 78 ALA A C 1
ATOM 584 O O . ALA A 1 78 ? 12.050 5.997 11.540 1.00 97.69 78 ALA A O 1
ATOM 585 N N . GLU A 1 79 ? 13.052 6.032 9.533 1.00 96.19 79 GLU A N 1
ATOM 586 C CA . GLU A 1 79 ? 11.901 6.578 8.813 1.00 96.19 79 GLU A CA 1
ATOM 587 C C . GLU A 1 79 ? 10.704 5.615 8.807 1.00 96.19 79 GLU A C 1
ATOM 589 O O . GLU A 1 79 ? 9.569 6.034 9.035 1.00 96.19 79 GLU A O 1
ATOM 594 N N . CYS A 1 80 ? 10.934 4.312 8.613 1.00 95.38 80 CYS A N 1
ATOM 595 C CA . CYS A 1 80 ? 9.861 3.314 8.683 1.00 95.38 80 CYS A CA 1
ATOM 596 C C . CYS A 1 80 ? 9.224 3.245 10.080 1.00 95.38 80 CYS A C 1
ATOM 598 O O . CYS A 1 80 ? 8.002 3.133 10.192 1.00 95.38 80 CYS A O 1
ATOM 600 N N . VAL A 1 81 ? 10.040 3.333 11.137 1.00 96.62 81 VAL A N 1
ATOM 601 C CA . VAL A 1 81 ? 9.559 3.375 12.526 1.00 96.62 81 VAL A CA 1
ATOM 602 C C . VAL A 1 81 ? 8.718 4.625 12.760 1.00 96.62 81 VAL A C 1
ATOM 604 O O . VAL A 1 81 ? 7.603 4.504 13.256 1.00 96.62 81 VAL A O 1
ATOM 607 N N . ARG A 1 82 ? 9.202 5.803 12.343 1.00 94.56 82 ARG A N 1
ATOM 608 C CA . ARG A 1 82 ? 8.473 7.072 12.480 1.00 94.56 82 ARG A CA 1
ATOM 609 C C . ARG A 1 82 ? 7.092 7.008 11.825 1.00 94.56 82 ARG A C 1
ATOM 611 O O . ARG A 1 82 ? 6.106 7.342 12.459 1.00 94.56 82 ARG A O 1
ATOM 618 N N . ILE A 1 83 ? 7.023 6.503 10.592 1.00 91.81 83 ILE A N 1
ATOM 619 C CA . ILE A 1 83 ? 5.768 6.339 9.842 1.00 91.81 83 ILE A CA 1
ATOM 620 C C . ILE A 1 83 ? 4.777 5.395 10.533 1.00 91.81 83 ILE A C 1
ATOM 622 O O . ILE A 1 83 ? 3.578 5.556 10.352 1.00 91.81 83 ILE A O 1
ATOM 626 N N . THR A 1 84 ? 5.267 4.368 11.228 1.00 91.06 84 THR A N 1
ATOM 627 C CA . THR A 1 84 ? 4.414 3.342 11.853 1.00 91.06 84 THR A CA 1
ATOM 628 C C . THR A 1 84 ? 3.954 3.752 13.253 1.00 91.06 84 THR A C 1
ATOM 630 O O . THR A 1 84 ? 2.956 3.238 13.743 1.00 91.06 84 THR A O 1
ATOM 633 N N . ALA A 1 85 ? 4.708 4.631 13.914 1.00 92.06 85 ALA A N 1
ATOM 634 C CA . ALA A 1 85 ? 4.400 5.126 15.251 1.00 92.06 85 ALA A CA 1
ATOM 635 C C . ALA A 1 85 ? 3.397 6.299 15.260 1.00 92.06 85 ALA A C 1
ATOM 637 O O . ALA A 1 85 ? 2.878 6.619 16.328 1.00 92.06 85 ALA A O 1
ATOM 638 N N . GLU A 1 86 ? 3.166 6.935 14.106 1.00 68.00 86 GLU A N 1
ATOM 639 C CA . GLU A 1 86 ? 2.131 7.958 13.861 1.00 68.00 86 GLU A CA 1
ATOM 640 C C . GLU A 1 86 ? 0.776 7.315 13.528 1.00 68.00 86 GLU A C 1
ATOM 642 O O . GLU A 1 86 ? -0.241 7.797 14.077 1.00 68.00 86 GLU A O 1
#

Sequence (86 aa):
QAGRSGLEGLLVHPRTWRPEPAPAVLGALLDHVRDALEESGDLKAVESALATVVRRGNGARIQRETLARTGSLRDTVAECVRITAE

Solvent-accessible surface area (backbone atoms only — not comparable to full-atom values): 4959 Å² total; per-residue (Å²): 96,50,93,80,42,54,73,83,35,57,29,68,22,88,88,77,71,42,78,34,54,32,70,61,30,52,50,55,48,48,70,70,44,41,69,64,25,56,76,70,66,44,42,69,59,50,56,52,50,47,56,46,41,69,75,66,47,52,70,68,56,54,40,53,53,39,29,72,74,65,76,29,69,68,58,28,51,53,50,54,49,54,67,71,74,107

pLDDT: mean 93.11, std 5.85, range [68.0, 98.44]

Foldseek 3Di:
DCVPQPQNFFDQAPPPRDTDHNVVSLVSVLVVCVVVCVVVVNNVVSVVVVVCCVVVPDLVVQLVVQCVVPVDPVSSVVVVVVVVVD

Secondary structure (DSSP, 8-state):
-HHHHTTSSEEE-TTT-SEEEHHHHHHHHHHHHHHHHHHHT-HHHHHHHHHHHHHH--HHHHHHHHHHHH--HHHHHHHHHHHHH-

Radius of gyration: 15.73 Å; Cα contacts (8 Å, |Δi|>4): 67; chains: 1; bounding box: 46×21×35 Å

Mean predicted aligned error: 3.69 Å